Protein AF-A0A699J2F4-F1 (afdb_monomer_lite)

pLDDT: mean 74.73, std 22.78, range [35.69, 98.62]

Foldseek 3Di:
DDDDDDDDDDDDDDDDDDDDDDDDDDDDDDDDDDDDDDDDDPDDPPDDPDDDDDDPDPPPDPDDDDDPVRVVVVVVVVVVVVVVVVVVVVVVVVVVVVVVVVVVVVVVVVVVVVVVVVVVVVVVVVVVD

Radius of gyration: 45.67 Å; chains: 1; bounding box: 65×71×123 Å

Organism: Tanacetum cinerariifolium (NCBI:txid118510)

Structure (mmCIF, N/CA/C/O backbone):
data_AF-A0A699J2F4-F1
#
_entry.id   AF-A0A699J2F4-F1
#
loop_
_atom_site.group_PDB
_atom_site.id
_atom_site.type_symbol
_atom_site.label_atom_id
_atom_site.label_alt_id
_atom_site.label_comp_id
_atom_site.label_asym_id
_atom_site.label_entity_id
_atom_site.label_seq_id
_atom_site.pdbx_PDB_ins_code
_atom_site.Cartn_x
_atom_site.Cartn_y
_atom_site.Cartn_z
_atom_site.occupancy
_atom_site.B_iso_or_equiv
_atom_site.auth_seq_id
_atom_site.auth_comp_id
_atom_site.auth_asym_id
_atom_site.auth_atom_id
_atom_site.pdbx_PDB_model_num
ATOM 1 N N . ILE A 1 1 ? -4.070 -63.937 -5.827 1.00 36.34 1 ILE A N 1
ATOM 2 C CA . ILE A 1 1 ? -4.697 -65.282 -5.896 1.00 36.34 1 ILE A CA 1
ATOM 3 C C . ILE A 1 1 ? -5.615 -65.373 -4.678 1.00 36.34 1 ILE A C 1
ATOM 5 O O . ILE A 1 1 ? -5.077 -65.229 -3.596 1.00 36.34 1 ILE A O 1
ATOM 9 N N . ALA A 1 2 ? -6.942 -65.490 -4.697 1.00 35.69 2 ALA A N 1
ATOM 10 C CA . ALA A 1 2 ? -8.013 -65.539 -5.699 1.00 35.69 2 ALA A CA 1
ATOM 11 C C . ALA A 1 2 ? -9.308 -65.123 -4.932 1.00 35.69 2 ALA A C 1
ATOM 13 O O . ALA A 1 2 ? -9.424 -65.442 -3.754 1.00 35.69 2 ALA A O 1
ATOM 14 N N . ALA A 1 3 ? -10.089 -64.150 -5.413 1.00 39.62 3 ALA A N 1
ATOM 15 C CA . ALA A 1 3 ? -11.360 -64.297 -6.145 1.00 39.62 3 ALA A CA 1
ATOM 16 C C . ALA A 1 3 ? -12.542 -64.885 -5.337 1.00 39.62 3 ALA A C 1
ATOM 18 O O . ALA A 1 3 ? -12.523 -66.065 -5.014 1.00 39.62 3 ALA A O 1
ATOM 19 N N . ALA A 1 4 ? -13.586 -64.072 -5.113 1.00 44.12 4 ALA A N 1
ATOM 20 C CA . ALA A 1 4 ? -15.003 -64.455 -5.238 1.00 44.12 4 ALA A CA 1
ATOM 21 C C . ALA A 1 4 ? -15.902 -63.218 -5.029 1.00 44.12 4 ALA A C 1
ATOM 23 O O . ALA A 1 4 ? -16.190 -62.816 -3.906 1.00 44.12 4 ALA A O 1
ATOM 24 N N . VAL A 1 5 ? -16.318 -62.604 -6.137 1.00 40.69 5 VAL A N 1
ATOM 25 C CA . VAL A 1 5 ? -17.492 -61.728 -6.210 1.00 40.69 5 VAL A CA 1
ATOM 26 C C . VAL A 1 5 ? -18.680 -62.642 -6.494 1.00 40.69 5 VAL A C 1
ATOM 28 O O . VAL A 1 5 ? -18.613 -63.445 -7.421 1.00 40.69 5 VAL A O 1
ATOM 31 N N . VAL A 1 6 ? -19.741 -62.529 -5.701 1.00 47.69 6 VAL A N 1
ATOM 32 C CA . VAL A 1 6 ? -21.053 -63.105 -6.008 1.00 47.69 6 VAL A CA 1
ATOM 33 C C . VAL A 1 6 ? -21.978 -61.938 -6.292 1.00 47.69 6 VAL A C 1
ATOM 35 O O . VAL A 1 6 ? -22.196 -61.119 -5.402 1.00 47.69 6 VAL A O 1
ATOM 38 N N . GLN A 1 7 ? -22.512 -61.874 -7.507 1.00 39.91 7 GLN A N 1
ATOM 39 C CA . GLN A 1 7 ? -23.862 -61.377 -7.744 1.00 39.91 7 GLN A CA 1
ATOM 40 C C . GLN A 1 7 ? -24.354 -61.841 -9.116 1.00 39.91 7 GLN A C 1
ATOM 42 O O . GLN A 1 7 ? -23.626 -61.776 -10.105 1.00 39.91 7 GLN A O 1
ATOM 47 N N . ASP A 1 8 ? -25.568 -62.381 -9.074 1.00 39.94 8 ASP A N 1
ATOM 48 C CA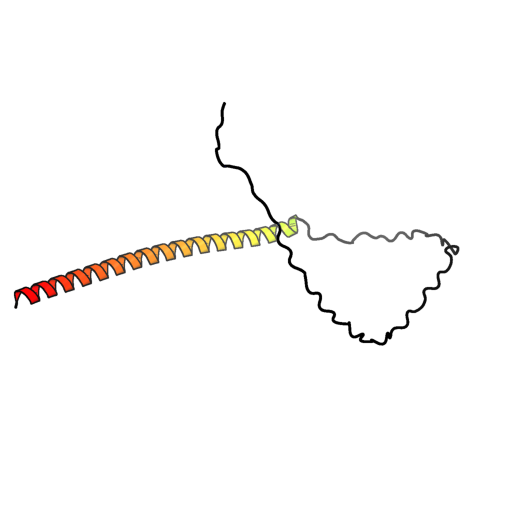 . ASP A 1 8 ? -26.237 -63.194 -10.077 1.00 39.94 8 ASP A CA 1
ATOM 49 C C . ASP A 1 8 ? -26.678 -62.449 -11.343 1.00 39.94 8 ASP A C 1
ATOM 51 O O . ASP A 1 8 ? -26.731 -61.222 -11.426 1.00 39.94 8 ASP A O 1
ATOM 55 N N . ASP A 1 9 ? -26.991 -63.294 -12.318 1.00 44.69 9 ASP A N 1
ATOM 56 C CA . ASP A 1 9 ? -27.261 -63.058 -13.724 1.00 44.69 9 ASP A CA 1
ATOM 57 C C . ASP A 1 9 ? -28.627 -62.403 -14.045 1.00 44.69 9 ASP A C 1
ATOM 59 O O . ASP A 1 9 ? -29.536 -62.282 -13.225 1.00 44.69 9 ASP A O 1
ATOM 63 N N . VAL A 1 10 ? -28.723 -61.989 -15.306 1.00 40.34 10 VAL A N 1
ATOM 64 C CA . VAL A 1 10 ? -29.674 -61.089 -15.981 1.00 40.34 10 VAL A CA 1
ATOM 65 C C . VAL A 1 10 ? -31.086 -61.661 -16.213 1.00 40.34 10 VAL A C 1
ATOM 67 O O . VAL A 1 10 ? -31.240 -62.833 -16.546 1.00 40.34 10 VAL A O 1
ATOM 70 N N . GLN A 1 11 ? -32.114 -60.791 -16.267 1.00 35.75 11 GLN A N 1
ATOM 71 C CA . GLN A 1 11 ? -33.241 -61.000 -17.195 1.00 35.75 11 GLN A CA 1
ATOM 72 C C . GLN A 1 11 ? -33.762 -59.687 -17.821 1.00 35.75 11 GLN A C 1
ATOM 74 O O . GLN A 1 11 ? -33.978 -58.687 -17.142 1.00 35.75 11 GLN A O 1
ATOM 79 N N . ALA A 1 12 ? -33.906 -59.700 -19.152 1.00 41.28 12 ALA A N 1
ATOM 80 C CA . ALA A 1 12 ? -34.036 -58.551 -20.055 1.00 41.28 12 ALA A CA 1
ATOM 81 C C . ALA A 1 12 ? -35.477 -58.261 -20.532 1.00 41.28 12 ALA A C 1
ATOM 83 O O . ALA A 1 12 ? -36.270 -59.191 -20.644 1.00 41.28 12 ALA A O 1
ATOM 84 N N . ALA A 1 13 ? -35.759 -57.011 -20.943 1.00 43.47 13 ALA A N 1
ATOM 85 C CA . ALA A 1 13 ? -36.632 -56.661 -22.086 1.00 43.47 13 ALA A CA 1
ATOM 86 C C . ALA A 1 13 ? -36.520 -55.154 -22.470 1.00 43.47 13 ALA A C 1
ATOM 88 O O . ALA A 1 13 ? -36.267 -54.332 -21.589 1.00 43.47 13 ALA A O 1
ATOM 89 N N . PRO A 1 14 ? -36.692 -54.771 -23.759 1.00 49.09 14 PRO A N 1
ATOM 90 C CA . PRO A 1 14 ? -36.324 -53.451 -24.293 1.00 49.09 14 PRO A CA 1
ATOM 91 C C . PRO A 1 14 ? -37.455 -52.402 -24.283 1.00 49.09 14 PRO A C 1
ATOM 93 O O . PRO A 1 14 ? -38.633 -52.723 -24.438 1.00 49.09 14 PRO A O 1
ATOM 96 N N . VAL A 1 15 ? -37.067 -51.126 -24.176 1.00 35.91 15 VAL A N 1
ATOM 97 C CA . VAL A 1 15 ? -37.935 -49.937 -24.250 1.00 35.91 15 VAL A CA 1
ATOM 98 C C . VAL A 1 15 ? -37.839 -49.269 -25.629 1.00 35.91 15 VAL A C 1
ATOM 100 O O . VAL A 1 15 ? -36.746 -48.957 -26.093 1.00 35.91 15 VAL A O 1
ATOM 103 N N . ASN A 1 16 ? -38.983 -49.009 -26.269 1.00 51.97 16 ASN A N 1
ATOM 104 C CA . ASN A 1 16 ? -39.080 -48.252 -27.521 1.00 51.97 16 ASN A CA 1
ATOM 105 C C . ASN A 1 16 ? -39.802 -46.922 -27.262 1.00 51.97 16 ASN A C 1
ATOM 107 O O . ASN A 1 16 ? -40.933 -46.931 -26.780 1.00 51.97 16 ASN A O 1
ATOM 111 N N . ALA A 1 17 ? -39.197 -45.792 -27.636 1.00 36.31 17 ALA A N 1
ATOM 112 C CA . ALA A 1 17 ? -39.874 -44.495 -27.678 1.00 36.31 17 ALA A CA 1
ATOM 113 C C . ALA A 1 17 ? -39.513 -43.751 -28.973 1.00 36.31 17 ALA A C 1
ATOM 115 O O . ALA A 1 17 ? -38.353 -43.439 -29.237 1.00 36.31 17 ALA A O 1
ATOM 116 N N . ALA A 1 18 ? -40.539 -43.521 -29.791 1.00 40.09 18 ALA A N 1
ATOM 117 C CA . ALA A 1 18 ? -40.490 -42.860 -31.086 1.00 40.09 18 ALA A CA 1
ATOM 118 C C . ALA A 1 18 ? -40.273 -41.342 -30.944 1.00 40.09 18 ALA A C 1
ATOM 120 O O . ALA A 1 18 ? -40.935 -40.684 -30.142 1.00 40.09 18 ALA A O 1
ATOM 121 N N . ALA A 1 19 ? -39.373 -40.783 -31.755 1.00 47.31 19 ALA A N 1
ATOM 122 C CA . ALA A 1 19 ? -39.129 -39.347 -31.838 1.00 47.31 19 ALA A CA 1
ATOM 123 C C . ALA A 1 19 ? -40.097 -38.684 -32.836 1.00 47.31 19 ALA A C 1
ATOM 125 O O . ALA A 1 19 ? -40.171 -39.069 -34.003 1.00 47.31 19 ALA A O 1
ATOM 126 N N . VAL A 1 20 ? -40.831 -37.676 -32.361 1.00 40.56 20 VAL A N 1
ATOM 127 C CA . VAL A 1 20 ? -41.732 -36.817 -33.144 1.00 40.56 20 VAL A CA 1
ATOM 128 C C . VAL A 1 20 ? -40.910 -35.743 -33.863 1.00 40.56 20 VAL A C 1
ATOM 130 O O . VAL A 1 20 ? -40.182 -34.985 -33.228 1.00 40.56 20 VAL A O 1
ATOM 133 N N . VAL A 1 21 ? -41.041 -35.668 -35.190 1.00 45.62 21 VAL A N 1
ATOM 134 C CA . VAL A 1 21 ? -40.397 -34.664 -36.051 1.00 45.62 21 VAL A CA 1
ATOM 135 C C . VAL A 1 21 ? -41.425 -33.590 -36.408 1.00 45.62 21 VAL A C 1
ATOM 137 O O . VAL A 1 21 ? -42.421 -33.883 -37.067 1.00 45.62 21 VAL A O 1
ATOM 140 N N . THR A 1 22 ? -41.195 -32.341 -36.003 1.00 39.12 22 THR A N 1
ATOM 141 C CA . THR A 1 22 ? -42.006 -31.196 -36.438 1.00 39.12 22 THR A CA 1
ATOM 142 C C . THR A 1 22 ? -41.380 -30.550 -37.674 1.00 39.12 22 THR A C 1
ATOM 144 O O . THR A 1 22 ? -40.256 -30.056 -37.664 1.00 39.12 22 THR A O 1
ATOM 147 N N . THR A 1 23 ? -42.129 -30.593 -38.775 1.00 41.91 23 THR A N 1
ATOM 148 C CA . THR A 1 23 ? -41.836 -29.913 -40.041 1.00 41.91 23 THR A CA 1
ATOM 149 C C . THR A 1 23 ? -42.154 -28.427 -39.903 1.00 41.91 23 THR A C 1
ATOM 151 O O . THR A 1 23 ? -43.292 -28.062 -39.613 1.00 41.91 23 THR A O 1
ATOM 154 N N . THR A 1 24 ? -41.173 -27.561 -40.152 1.00 42.19 24 THR A N 1
ATOM 155 C CA . THR A 1 24 ? -41.392 -26.122 -40.343 1.00 42.19 24 THR A CA 1
ATOM 156 C C . THR A 1 24 ? -40.593 -25.652 -41.561 1.00 42.19 24 THR A C 1
ATOM 158 O O . THR A 1 24 ? -39.370 -25.754 -41.625 1.00 42.19 24 THR A O 1
ATOM 161 N N . ALA A 1 25 ? -41.316 -25.223 -42.598 1.00 61.59 25 ALA A N 1
ATOM 162 C CA . ALA A 1 25 ? -40.764 -24.848 -43.897 1.00 61.59 25 ALA A CA 1
ATOM 163 C C . ALA A 1 25 ? -40.026 -23.490 -43.843 1.00 61.59 25 ALA A C 1
ATOM 165 O O . ALA A 1 25 ? -40.503 -22.569 -43.178 1.00 61.59 25 ALA A O 1
ATOM 166 N N . PRO A 1 26 ? -38.900 -23.311 -44.562 1.00 57.88 26 PRO A N 1
ATOM 167 C CA . PRO A 1 26 ? -38.151 -22.057 -44.533 1.00 57.88 26 PRO A CA 1
ATOM 168 C C . PRO A 1 26 ? -38.745 -20.993 -45.474 1.00 57.88 26 PRO A C 1
ATOM 170 O O . PRO A 1 26 ? -38.909 -21.213 -46.676 1.00 57.88 26 PRO A O 1
ATOM 173 N N . VAL A 1 27 ? -39.006 -19.802 -44.928 1.00 51.41 27 VAL A N 1
ATOM 174 C CA . VAL A 1 27 ? -39.383 -18.585 -45.668 1.00 51.41 27 VAL A CA 1
ATOM 175 C C . VAL A 1 27 ? -38.146 -18.024 -46.385 1.00 51.41 27 VAL A C 1
ATOM 177 O O . VAL A 1 27 ? -37.149 -17.696 -45.745 1.00 51.41 27 VAL A O 1
ATOM 180 N N . LYS A 1 28 ? -38.186 -17.907 -47.720 1.00 57.38 28 LYS A N 1
ATOM 181 C CA . LYS A 1 28 ? -37.085 -17.346 -48.527 1.00 57.38 28 LYS A CA 1
ATOM 182 C C . LYS A 1 28 ? -37.236 -15.827 -48.653 1.00 57.38 28 LYS A C 1
ATOM 184 O O . LYS A 1 28 ? -38.129 -15.355 -49.349 1.00 57.38 28 LYS A O 1
ATOM 189 N N . VAL A 1 29 ? -36.341 -15.068 -48.026 1.00 56.53 29 VAL A N 1
ATOM 190 C CA . VAL A 1 29 ? -36.216 -13.614 -48.221 1.00 56.53 29 VAL A CA 1
ATOM 191 C C . VAL A 1 29 ? -35.259 -13.358 -49.390 1.00 56.53 29 VAL A C 1
ATOM 193 O O . VAL A 1 29 ? -34.083 -13.711 -49.320 1.00 56.53 29 VAL A O 1
ATOM 196 N N . ALA A 1 30 ? -35.756 -12.775 -50.484 1.00 56.53 30 ALA A N 1
ATOM 197 C CA . ALA A 1 30 ? -34.952 -12.415 -51.651 1.00 56.53 30 ALA A CA 1
ATOM 198 C C . ALA A 1 30 ? -34.316 -11.028 -51.458 1.00 56.53 30 ALA A C 1
ATOM 200 O O . ALA A 1 30 ? -35.019 -10.024 -51.374 1.00 56.53 30 ALA A O 1
ATOM 201 N N . VAL A 1 31 ? -32.984 -10.970 -51.408 1.00 54.69 31 VAL A N 1
ATOM 202 C CA . VAL A 1 31 ? -32.214 -9.717 -51.369 1.00 54.69 31 VAL A CA 1
ATOM 203 C C . VAL A 1 31 ? -31.731 -9.401 -52.792 1.00 54.69 31 VAL A C 1
ATOM 205 O O . VAL A 1 31 ? -31.069 -10.253 -53.391 1.00 54.69 31 VAL A O 1
ATOM 208 N N . PRO A 1 32 ? -32.021 -8.222 -53.372 1.00 50.62 32 PRO A N 1
ATOM 209 C CA . PRO A 1 32 ? -31.510 -7.877 -54.694 1.00 50.62 32 PRO A CA 1
ATOM 210 C C . PRO A 1 32 ? -29.994 -7.641 -54.633 1.00 50.62 32 PRO A C 1
ATOM 212 O O . PRO A 1 32 ? -29.507 -6.797 -53.880 1.00 50.62 32 PRO A O 1
ATOM 215 N N . TYR A 1 33 ? -29.226 -8.387 -55.432 1.00 53.25 33 TYR A N 1
ATOM 216 C CA . TYR A 1 33 ? -27.789 -8.158 -55.576 1.00 53.25 33 TYR A CA 1
ATOM 217 C C . TYR A 1 33 ? -27.564 -6.858 -56.365 1.00 53.25 33 TYR A C 1
ATOM 219 O O . TYR A 1 33 ? -28.030 -6.706 -57.492 1.00 53.25 33 TYR A O 1
ATOM 227 N N . THR A 1 34 ? -26.817 -5.911 -55.806 1.00 61.97 34 THR A N 1
ATOM 228 C CA . THR A 1 34 ? -26.373 -4.730 -56.555 1.00 61.97 34 THR A CA 1
ATOM 229 C C . THR A 1 34 ? -24.889 -4.494 -56.325 1.00 61.97 34 THR A C 1
ATOM 231 O O . THR A 1 34 ? -24.496 -3.698 -55.474 1.00 61.97 34 THR A O 1
ATOM 234 N N . ARG A 1 35 ? -24.031 -5.159 -57.109 1.00 59.44 35 ARG A N 1
ATOM 235 C CA . ARG A 1 35 ? -22.704 -4.606 -57.427 1.00 59.44 35 ARG A CA 1
ATOM 236 C C . ARG A 1 35 ? -22.084 -5.280 -58.643 1.00 59.44 35 ARG A C 1
ATOM 238 O O . ARG A 1 35 ? -21.687 -6.441 -58.606 1.00 59.44 35 ARG A O 1
ATOM 245 N N . ARG A 1 36 ? -21.994 -4.510 -59.725 1.00 64.50 36 ARG A N 1
ATOM 246 C CA . ARG A 1 36 ? -21.330 -4.861 -60.983 1.00 64.50 36 ARG A CA 1
ATOM 247 C C . ARG A 1 36 ? -19.860 -5.186 -60.710 1.00 64.50 36 ARG A C 1
ATOM 249 O O . ARG A 1 36 ? -19.081 -4.287 -60.396 1.00 64.50 36 ARG A O 1
ATOM 256 N N . ARG A 1 37 ? -19.474 -6.458 -60.810 1.00 62.00 37 ARG A N 1
ATOM 257 C CA . ARG A 1 37 ? -18.058 -6.833 -60.832 1.00 62.00 37 ARG A CA 1
ATOM 258 C C . ARG A 1 37 ? -17.515 -6.483 -62.215 1.00 62.00 37 ARG A C 1
ATOM 260 O O . ARG A 1 37 ? -18.010 -6.992 -63.215 1.00 62.00 37 ARG A O 1
ATOM 267 N N . ARG A 1 38 ? -16.539 -5.573 -62.265 1.00 62.44 38 ARG A N 1
ATOM 268 C CA . ARG A 1 38 ? -15.731 -5.343 -63.468 1.00 62.44 38 ARG A CA 1
ATOM 269 C C . ARG A 1 38 ? -15.037 -6.665 -63.797 1.00 62.44 38 ARG A C 1
ATOM 271 O O . ARG A 1 38 ? -14.362 -7.211 -62.927 1.00 62.44 38 ARG A O 1
ATOM 278 N N . GLY A 1 39 ? -15.282 -7.207 -64.988 1.00 58.97 39 GLY A N 1
ATOM 279 C CA . GLY A 1 39 ? -14.650 -8.444 -65.439 1.00 58.97 39 GLY A CA 1
ATOM 280 C C . GLY A 1 39 ? -13.130 -8.296 -65.456 1.00 58.97 39 GLY A C 1
ATOM 281 O O . GLY A 1 39 ? -12.613 -7.251 -65.848 1.00 58.97 39 GLY A O 1
ATOM 282 N N . VAL A 1 40 ? -12.423 -9.330 -65.008 1.00 67.00 40 VAL A N 1
ATOM 283 C CA . VAL A 1 40 ? -10.984 -9.474 -65.241 1.00 67.00 40 VAL A CA 1
ATOM 284 C C . VAL A 1 40 ? -10.840 -10.105 -66.620 1.00 67.00 40 VAL A C 1
ATOM 286 O O . VAL A 1 40 ? -11.254 -11.243 -66.821 1.00 67.00 40 VAL A O 1
ATOM 289 N N . VAL A 1 41 ? -10.311 -9.348 -67.580 1.00 65.81 41 VAL A N 1
ATOM 290 C CA . VAL A 1 41 ? -9.863 -9.896 -68.864 1.00 65.81 41 VAL A CA 1
ATOM 291 C C . VAL A 1 41 ? -8.546 -10.608 -68.577 1.00 65.81 41 VAL A C 1
ATOM 293 O O . VAL A 1 41 ? -7.548 -9.951 -68.287 1.00 65.81 41 VAL A O 1
ATOM 296 N N . ILE A 1 42 ? -8.560 -11.940 -68.584 1.00 64.38 42 ILE A N 1
ATOM 297 C CA . ILE A 1 42 ? -7.339 -12.745 -68.526 1.00 64.38 42 ILE A CA 1
ATOM 298 C C . ILE A 1 42 ? -6.664 -12.558 -69.885 1.00 64.38 42 ILE A C 1
ATOM 300 O O . ILE A 1 42 ? -7.126 -13.095 -70.886 1.00 64.38 42 ILE A O 1
ATOM 304 N N . ARG A 1 43 ? -5.652 -11.689 -69.932 1.00 67.62 43 ARG A N 1
ATOM 305 C CA . ARG A 1 43 ? -4.709 -11.626 -71.049 1.00 67.62 43 ARG A CA 1
ATOM 306 C C . ARG A 1 43 ? -3.704 -12.755 -70.855 1.00 67.62 43 ARG A C 1
ATOM 308 O O . ARG A 1 43 ? -3.218 -12.933 -69.736 1.00 67.62 43 ARG A O 1
ATOM 315 N N . ASP A 1 44 ? -3.427 -13.496 -71.917 1.00 58.50 44 ASP A N 1
ATOM 316 C CA . ASP A 1 44 ? -2.436 -14.567 -71.907 1.00 58.50 44 ASP A CA 1
ATOM 317 C C . ASP A 1 44 ? -1.039 -14.006 -71.559 1.00 58.50 44 ASP A C 1
ATOM 319 O O . ASP A 1 44 ? -0.709 -12.884 -71.960 1.00 58.50 44 ASP A O 1
ATOM 323 N N . PRO A 1 45 ? -0.224 -14.725 -70.766 1.00 61.28 45 PRO A N 1
ATOM 324 C CA . PRO A 1 45 ? 1.057 -14.237 -70.267 1.00 61.28 45 PRO A CA 1
ATOM 325 C C . PRO A 1 45 ? 2.168 -14.434 -71.308 1.00 61.28 45 PRO A C 1
ATOM 327 O O . PRO A 1 45 ? 3.123 -15.163 -71.070 1.00 61.28 45 PRO A O 1
ATOM 330 N N . GLU A 1 46 ? 2.052 -13.779 -72.458 1.00 58.53 46 GLU A N 1
ATOM 331 C CA . GLU A 1 46 ? 3.111 -13.730 -73.473 1.00 58.53 46 GLU A CA 1
ATOM 332 C C . GLU A 1 46 ? 3.277 -12.305 -74.012 1.00 58.53 46 GLU A C 1
ATOM 334 O O . GLU A 1 46 ? 3.236 -12.086 -75.209 1.00 58.53 46 GLU A O 1
ATOM 339 N N . GLU A 1 47 ? 3.454 -11.309 -73.140 1.00 56.47 47 GLU A N 1
ATOM 340 C CA . GLU A 1 47 ? 3.986 -10.009 -73.570 1.00 56.47 47 GLU A CA 1
ATOM 341 C C . GLU A 1 47 ? 4.974 -9.454 -72.526 1.00 56.47 47 GLU A C 1
ATOM 343 O O . GLU A 1 47 ? 4.619 -9.073 -71.408 1.00 56.47 47 GLU A O 1
ATOM 348 N N . GLU A 1 48 ? 6.235 -9.434 -72.963 1.00 52.22 48 GLU A N 1
ATOM 349 C CA . GLU A 1 48 ? 7.271 -8.439 -72.666 1.00 52.22 48 GLU A CA 1
ATOM 350 C C . GLU A 1 48 ? 7.972 -8.476 -71.294 1.00 52.22 48 GLU A C 1
ATOM 352 O O . GLU A 1 48 ? 7.739 -7.692 -70.371 1.00 52.22 48 GLU A O 1
ATOM 357 N N . SER A 1 49 ? 9.002 -9.326 -71.218 1.00 58.19 49 SER A N 1
ATOM 358 C CA . SER A 1 49 ? 10.103 -9.201 -70.260 1.00 58.19 49 SER A CA 1
ATOM 359 C C . SER A 1 49 ? 10.964 -7.965 -70.570 1.00 58.19 49 SER A C 1
ATOM 361 O O . SER A 1 49 ? 12.018 -8.067 -71.202 1.00 58.19 49 SER A O 1
ATOM 363 N N . SER A 1 50 ? 10.542 -6.781 -70.122 1.00 55.12 50 SER A N 1
ATOM 364 C CA . SER A 1 50 ? 11.394 -5.588 -70.188 1.00 55.12 50 SER A CA 1
ATOM 365 C C . SER A 1 50 ? 12.542 -5.696 -69.178 1.00 55.12 50 SER A C 1
ATOM 367 O O . SER A 1 50 ? 12.339 -5.791 -67.964 1.00 55.12 50 SER A O 1
ATOM 369 N N . ALA A 1 51 ? 13.763 -5.677 -6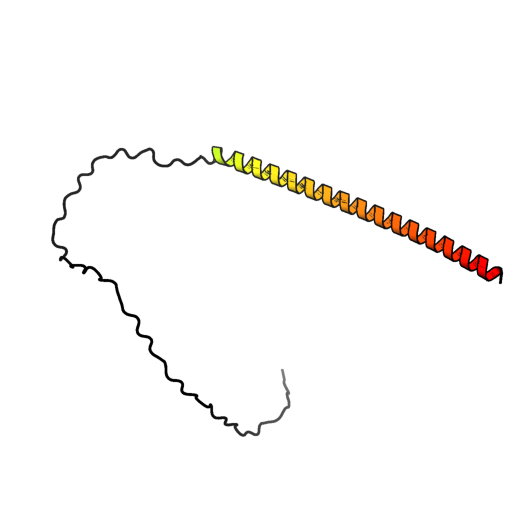9.710 1.00 57.19 51 ALA A N 1
ATOM 370 C CA . ALA A 1 51 ? 15.026 -5.751 -68.995 1.00 57.19 51 ALA A CA 1
ATOM 371 C C . ALA A 1 51 ? 15.139 -4.698 -67.875 1.00 57.19 51 ALA A C 1
ATOM 373 O O . ALA A 1 51 ? 14.928 -3.504 -68.084 1.00 57.19 51 ALA A O 1
ATOM 374 N N . LYS A 1 52 ? 15.517 -5.152 -66.674 1.00 60.03 52 LYS A N 1
ATOM 375 C CA . LYS A 1 52 ? 15.857 -4.301 -65.528 1.00 60.03 52 LYS A CA 1
ATOM 376 C C . LYS A 1 52 ? 17.331 -3.915 -65.619 1.00 60.03 52 LYS A C 1
ATOM 378 O O . LYS A 1 52 ? 18.196 -4.748 -65.362 1.00 60.03 52 LYS A O 1
ATOM 383 N N . THR A 1 53 ? 17.628 -2.658 -65.923 1.00 61.81 53 THR A N 1
ATOM 384 C CA . THR A 1 53 ? 18.921 -2.068 -65.563 1.00 61.81 53 THR A CA 1
ATOM 385 C C . THR A 1 53 ? 18.892 -1.736 -64.064 1.00 61.81 53 THR A C 1
ATOM 387 O O . THR A 1 53 ? 17.966 -1.061 -63.607 1.00 61.81 53 THR A O 1
ATOM 390 N N . PRO A 1 54 ? 19.847 -2.209 -63.243 1.00 54.19 54 PRO A N 1
ATOM 391 C CA . PRO A 1 54 ? 19.924 -1.772 -61.859 1.00 54.19 54 PRO A CA 1
ATOM 392 C C . PRO A 1 54 ? 20.596 -0.397 -61.831 1.00 54.19 54 PRO A C 1
ATOM 394 O O . PRO A 1 54 ? 21.816 -0.277 -61.902 1.00 54.19 54 PRO A O 1
ATOM 397 N N . ILE A 1 55 ? 19.791 0.660 -61.735 1.00 62.44 55 ILE A N 1
ATOM 398 C CA . ILE A 1 55 ? 20.272 1.969 -61.289 1.00 62.44 55 ILE A CA 1
ATOM 399 C C . ILE A 1 55 ? 20.702 1.785 -59.830 1.00 62.44 55 ILE A C 1
ATOM 401 O O . ILE A 1 55 ? 19.874 1.432 -58.989 1.00 62.44 55 ILE A O 1
ATOM 405 N N . GLU A 1 56 ? 21.989 1.984 -59.527 1.00 58.84 56 GLU A N 1
ATOM 406 C CA . GLU A 1 56 ? 22.505 2.012 -58.155 1.00 58.84 56 GLU A CA 1
ATOM 407 C C . GLU A 1 56 ? 21.830 3.142 -57.363 1.00 58.84 56 GLU A C 1
ATOM 409 O O . GLU A 1 56 ? 22.337 4.256 -57.235 1.00 58.84 56 GLU A O 1
ATOM 414 N N . THR A 1 57 ? 20.674 2.859 -56.773 1.00 58.81 57 THR A N 1
ATOM 415 C CA . THR A 1 57 ? 20.142 3.684 -55.697 1.00 58.81 57 THR A CA 1
ATOM 416 C C . THR A 1 57 ? 21.037 3.467 -54.482 1.00 58.81 57 THR A C 1
ATOM 418 O O . THR A 1 57 ? 21.030 2.383 -53.893 1.00 58.81 57 THR A O 1
ATOM 421 N N . LYS A 1 58 ? 21.816 4.485 -54.099 1.00 65.44 58 LYS A N 1
ATOM 422 C CA . LYS A 1 58 ? 22.520 4.553 -52.810 1.00 65.44 58 LYS A CA 1
ATOM 423 C C . LYS A 1 58 ? 21.478 4.547 -51.682 1.00 65.44 58 LYS A C 1
ATOM 425 O O . LYS A 1 58 ? 21.068 5.579 -51.168 1.00 65.44 58 LYS A O 1
ATOM 430 N N . LEU A 1 59 ? 20.999 3.362 -51.325 1.00 65.31 59 LEU A N 1
ATOM 431 C CA . LEU A 1 59 ? 20.134 3.123 -50.182 1.00 65.31 59 LEU A CA 1
ATOM 432 C C . LEU A 1 59 ? 21.035 2.803 -48.994 1.00 65.31 59 LEU A C 1
ATOM 434 O O . LEU A 1 59 ? 21.404 1.645 -48.825 1.00 65.31 59 LEU A O 1
ATOM 438 N N . LYS A 1 60 ? 21.435 3.795 -48.196 1.00 63.38 60 LYS A N 1
ATOM 439 C CA . LYS A 1 60 ? 22.134 3.513 -46.931 1.00 63.38 60 LYS A CA 1
ATOM 440 C C . LYS A 1 60 ? 22.086 4.685 -45.956 1.00 63.38 60 LYS A C 1
ATOM 442 O O . LYS A 1 60 ? 23.113 5.201 -45.555 1.00 63.38 60 LYS A O 1
ATOM 447 N N . ASP A 1 61 ? 20.874 5.050 -45.552 1.00 60.81 61 ASP A N 1
ATOM 448 C CA . ASP A 1 61 ? 20.628 5.291 -44.127 1.00 60.81 61 ASP A CA 1
ATOM 449 C C . ASP A 1 61 ? 19.139 5.111 -43.814 1.00 60.81 61 ASP A C 1
ATOM 451 O O . ASP A 1 61 ? 18.372 6.051 -43.628 1.00 60.81 61 ASP A O 1
ATOM 455 N N . LYS A 1 62 ? 18.672 3.864 -43.896 1.00 63.44 62 LYS A N 1
ATOM 456 C CA . LYS A 1 62 ? 17.321 3.504 -43.465 1.00 63.44 62 LYS A CA 1
ATOM 457 C C . LYS A 1 62 ? 17.446 2.557 -42.287 1.00 63.44 62 LYS A C 1
ATOM 459 O O . LYS A 1 62 ? 17.719 1.376 -42.473 1.00 63.44 62 LYS A O 1
ATOM 464 N N . GLY A 1 63 ? 17.207 3.096 -41.096 1.00 58.22 63 GLY A N 1
ATOM 465 C CA . GLY A 1 63 ? 16.774 2.310 -39.948 1.00 58.22 63 GLY A CA 1
ATOM 466 C C . GLY A 1 63 ? 17.877 1.872 -38.997 1.00 58.22 63 GLY A C 1
ATOM 467 O O . GLY A 1 63 ? 18.033 0.678 -38.758 1.00 58.22 63 GLY A O 1
ATOM 468 N N . LYS A 1 64 ? 18.579 2.816 -38.367 1.00 70.69 64 LYS A N 1
ATOM 469 C CA . LYS A 1 64 ? 19.087 2.552 -37.018 1.00 70.69 64 LYS A CA 1
ATOM 470 C C . LYS A 1 64 ? 18.045 3.049 -36.018 1.00 70.69 64 LYS A C 1
ATOM 472 O O . LYS A 1 64 ? 17.806 4.246 -35.916 1.00 70.69 64 LYS A O 1
ATOM 477 N N . GLY A 1 65 ? 17.373 2.117 -35.341 1.00 79.19 65 GLY A N 1
ATOM 478 C CA . GLY A 1 65 ? 16.648 2.438 -34.109 1.00 79.19 65 GLY A CA 1
ATOM 479 C C . GLY A 1 65 ? 17.620 2.898 -33.017 1.00 79.19 65 GLY A C 1
ATOM 480 O O . GLY A 1 65 ? 18.835 2.862 -33.224 1.00 79.19 65 GLY A O 1
ATOM 481 N N . MET A 1 66 ? 17.097 3.312 -31.857 1.00 88.38 66 MET A N 1
ATOM 482 C CA . MET A 1 66 ? 17.956 3.605 -30.702 1.00 88.38 66 MET A CA 1
ATOM 483 C C . MET A 1 66 ? 18.808 2.376 -30.366 1.00 88.38 66 MET A C 1
ATOM 485 O O . MET A 1 66 ? 18.322 1.242 -30.445 1.00 88.38 66 MET A O 1
ATOM 489 N N . SER A 1 67 ? 20.083 2.594 -30.042 1.00 91.94 67 SER A N 1
ATOM 490 C CA . SER A 1 67 ? 20.963 1.496 -29.659 1.00 91.94 67 SER A CA 1
ATOM 491 C C . SER A 1 67 ? 20.546 0.938 -28.295 1.00 91.94 67 SER A C 1
ATOM 493 O O . SER A 1 67 ? 19.788 1.558 -27.546 1.00 91.94 67 SER A O 1
ATOM 495 N N . TYR A 1 68 ? 21.027 -0.257 -27.955 1.00 91.25 68 TYR A N 1
ATOM 496 C CA . TYR A 1 68 ? 20.765 -0.832 -26.636 1.00 91.25 68 TYR A CA 1
ATOM 497 C C . TYR A 1 68 ? 21.285 0.071 -25.508 1.00 91.25 68 TYR A C 1
ATOM 499 O O . TYR A 1 68 ? 20.601 0.233 -24.499 1.00 91.25 68 TYR A O 1
ATOM 507 N N . ASP A 1 69 ? 22.441 0.702 -25.714 1.00 94.56 69 ASP A N 1
ATOM 508 C CA . ASP A 1 69 ? 23.057 1.602 -24.739 1.00 94.56 69 ASP A CA 1
ATOM 509 C C . ASP A 1 69 ? 22.222 2.871 -2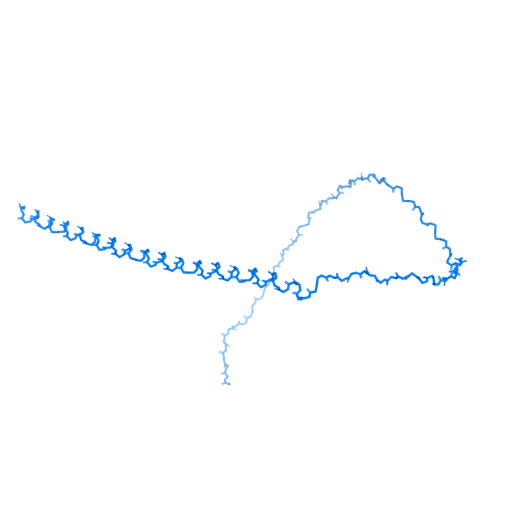4.517 1.00 94.56 69 ASP A C 1
ATOM 511 O O . ASP A 1 69 ? 22.189 3.393 -23.406 1.00 94.56 69 ASP A O 1
ATOM 515 N N . ASP A 1 70 ? 21.464 3.312 -25.527 1.00 92.38 70 ASP A N 1
ATOM 516 C CA . ASP A 1 70 ? 20.532 4.442 -25.404 1.00 92.38 70 ASP A CA 1
ATOM 517 C C . ASP A 1 70 ? 19.230 4.047 -24.682 1.00 92.38 70 ASP A C 1
ATOM 519 O O . ASP A 1 70 ? 18.631 4.842 -23.956 1.00 92.38 70 ASP A O 1
ATOM 523 N N . ILE A 1 71 ? 18.761 2.810 -24.880 1.00 94.31 71 ILE A N 1
ATOM 524 C CA . ILE A 1 71 ? 17.481 2.322 -24.341 1.00 94.31 71 ILE A CA 1
ATOM 525 C C . ILE A 1 71 ? 17.623 1.829 -22.892 1.00 94.31 71 ILE A C 1
ATOM 527 O O . ILE A 1 71 ? 16.721 2.028 -22.073 1.00 94.31 71 ILE A O 1
ATOM 531 N N . ARG A 1 72 ? 18.741 1.179 -22.556 1.00 95.56 72 ARG A N 1
ATOM 532 C CA . ARG A 1 72 ? 18.979 0.547 -21.250 1.00 95.56 72 ARG A CA 1
ATOM 533 C C . ARG A 1 72 ? 18.785 1.504 -20.060 1.00 95.56 72 ARG A C 1
ATOM 535 O O . ARG A 1 72 ? 18.049 1.119 -19.148 1.00 95.56 72 ARG A O 1
ATOM 542 N N . PRO A 1 73 ? 19.324 2.740 -20.061 1.00 96.75 73 PRO A N 1
ATOM 543 C CA . PRO A 1 73 ? 19.162 3.664 -18.938 1.00 96.75 73 PRO A CA 1
ATOM 544 C C . PRO A 1 73 ? 17.699 4.043 -18.675 1.00 96.75 73 PRO A C 1
ATOM 546 O O . PRO A 1 73 ? 17.302 4.231 -17.527 1.00 96.75 73 PRO A O 1
ATOM 549 N N . ILE A 1 74 ? 16.869 4.117 -19.724 1.00 95.81 74 ILE A N 1
ATOM 550 C CA . ILE A 1 74 ? 15.443 4.455 -19.605 1.00 95.81 74 ILE A CA 1
ATOM 551 C C . ILE A 1 74 ? 14.706 3.360 -18.828 1.00 95.81 74 ILE A C 1
ATOM 553 O O . ILE A 1 74 ? 13.925 3.654 -17.922 1.00 95.81 74 ILE A O 1
ATOM 557 N N . PHE A 1 75 ? 14.964 2.094 -19.164 1.00 96.00 75 PHE A N 1
ATOM 558 C CA . PHE A 1 75 ? 14.364 0.960 -18.464 1.00 96.00 75 PHE A CA 1
ATOM 559 C C . PHE A 1 75 ? 14.860 0.847 -17.030 1.00 96.00 75 PHE A C 1
ATOM 561 O O . PHE A 1 75 ? 14.052 0.623 -16.134 1.00 96.00 75 PHE A O 1
ATOM 568 N N . GLU A 1 76 ? 16.157 1.035 -16.803 1.00 97.50 76 GLU A N 1
ATOM 569 C CA . GLU A 1 76 ? 16.754 0.968 -15.471 1.00 97.50 76 GLU A CA 1
ATOM 570 C C . GLU A 1 76 ? 16.169 2.037 -14.541 1.00 97.50 76 GLU A C 1
ATOM 572 O O . GLU A 1 76 ? 15.726 1.719 -13.440 1.00 97.50 76 GLU A O 1
ATOM 577 N N . ALA A 1 77 ? 16.023 3.276 -15.019 1.00 97.12 77 ALA A N 1
ATOM 578 C CA . ALA A 1 77 ? 15.382 4.344 -14.255 1.00 97.12 77 ALA A CA 1
ATOM 579 C C . ALA A 1 77 ? 13.920 4.017 -13.898 1.00 97.12 77 ALA A C 1
ATOM 581 O O . ALA A 1 77 ? 13.490 4.223 -12.762 1.00 97.12 77 ALA A O 1
ATOM 582 N N . LYS A 1 78 ? 13.144 3.478 -14.850 1.00 97.00 78 LYS A N 1
ATOM 583 C CA . LYS A 1 78 ? 11.747 3.075 -14.606 1.00 97.00 78 LYS A CA 1
ATOM 584 C C . LYS A 1 78 ? 11.651 1.892 -13.648 1.00 97.00 78 LYS A C 1
ATOM 586 O O . LYS A 1 78 ? 10.777 1.879 -12.786 1.00 97.00 78 LYS A O 1
ATOM 591 N N . PHE A 1 79 ? 12.537 0.913 -13.790 1.00 97.94 79 PHE A N 1
ATOM 592 C CA . PHE A 1 79 ? 12.588 -0.252 -12.922 1.00 97.94 79 PHE A CA 1
ATOM 593 C C . PHE A 1 79 ? 12.932 0.150 -11.488 1.00 97.94 79 PHE A C 1
ATOM 595 O O . PHE A 1 79 ? 12.195 -0.206 -10.574 1.00 97.94 79 PHE A O 1
ATOM 602 N N . ASN A 1 80 ? 13.971 0.962 -11.298 1.00 98.06 80 ASN A N 1
ATOM 603 C CA . ASN A 1 80 ? 14.387 1.433 -9.979 1.00 98.06 80 ASN A CA 1
ATOM 604 C C . ASN A 1 80 ? 13.274 2.234 -9.292 1.00 98.06 80 ASN A C 1
ATOM 606 O O . ASN A 1 80 ? 12.928 1.926 -8.155 1.00 98.06 80 ASN A O 1
ATOM 610 N N . ALA A 1 81 ? 12.625 3.161 -10.005 1.00 97.75 81 ALA A N 1
ATOM 611 C CA . ALA A 1 81 ? 11.481 3.902 -9.468 1.00 97.75 81 ALA A CA 1
ATOM 612 C C . ALA A 1 81 ? 10.323 2.976 -9.043 1.00 97.75 81 ALA A C 1
ATOM 614 O O . ALA A 1 81 ? 9.708 3.175 -7.994 1.00 97.75 81 ALA A O 1
ATOM 615 N N . ASN A 1 82 ? 10.037 1.931 -9.827 1.00 97.81 82 ASN A N 1
ATOM 616 C CA . ASN A 1 82 ? 9.019 0.942 -9.472 1.00 97.81 82 ASN A CA 1
ATOM 617 C C . ASN A 1 82 ? 9.420 0.126 -8.233 1.00 97.81 82 ASN A C 1
ATOM 619 O O . ASN A 1 82 ? 8.573 -0.145 -7.384 1.00 97.81 82 ASN A O 1
ATOM 623 N N . ILE A 1 83 ? 10.692 -0.260 -8.108 1.00 98.06 83 ILE A N 1
ATOM 624 C CA . ILE A 1 83 ? 11.204 -0.981 -6.936 1.00 98.06 83 ILE A CA 1
ATOM 625 C C . ILE A 1 83 ? 11.107 -0.114 -5.680 1.00 98.06 83 ILE A C 1
ATOM 627 O O . ILE A 1 83 ? 10.598 -0.584 -4.665 1.00 98.06 83 ILE A O 1
ATOM 631 N N . GLU A 1 84 ? 11.520 1.150 -5.749 1.00 98.19 84 GLU A N 1
ATOM 632 C CA . GLU A 1 84 ? 11.403 2.098 -4.636 1.00 98.19 84 GLU A CA 1
ATOM 633 C C . GLU A 1 84 ? 9.946 2.279 -4.196 1.00 98.19 84 GLU A C 1
ATOM 635 O O . GLU A 1 84 ? 9.642 2.209 -3.003 1.00 98.19 84 GLU A O 1
ATOM 640 N N . PHE A 1 85 ? 9.024 2.433 -5.151 1.00 98.12 85 PHE A N 1
ATOM 641 C CA . PHE A 1 85 ? 7.593 2.513 -4.861 1.00 98.12 85 PHE A CA 1
ATOM 642 C C . PHE A 1 85 ? 7.078 1.250 -4.158 1.00 98.12 85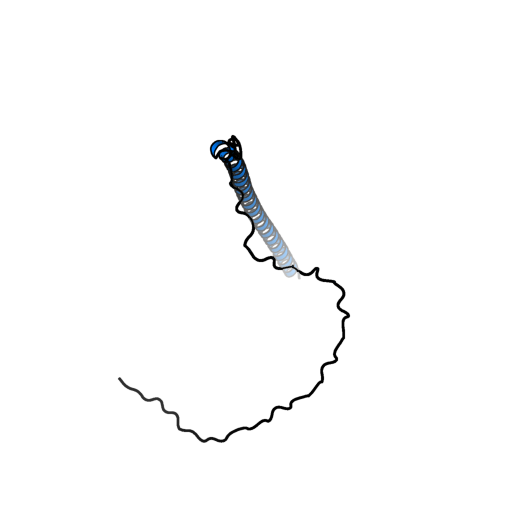 PHE A C 1
ATOM 644 O O . PHE A 1 85 ? 6.378 1.338 -3.146 1.00 98.12 85 PHE A O 1
ATOM 651 N N . LEU A 1 86 ? 7.455 0.066 -4.651 1.00 98.19 86 LEU A N 1
ATOM 652 C CA . LEU A 1 86 ? 7.061 -1.204 -4.046 1.00 98.19 86 LEU A CA 1
ATOM 653 C C . LEU A 1 86 ? 7.616 -1.352 -2.627 1.00 98.19 86 LEU A C 1
ATOM 655 O O . LEU A 1 86 ? 6.875 -1.757 -1.733 1.00 98.19 86 LEU A O 1
ATOM 659 N N . LEU A 1 87 ? 8.882 -1.007 -2.395 1.00 98.38 87 LEU A N 1
ATOM 660 C CA . LEU A 1 87 ?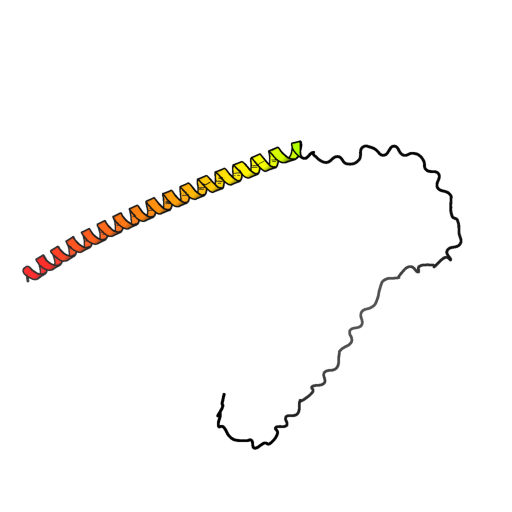 9.492 -1.069 -1.066 1.00 98.38 87 LEU A CA 1
ATOM 661 C C . LEU A 1 87 ? 8.785 -0.131 -0.085 1.00 98.38 87 LEU A C 1
ATOM 663 O O . LEU A 1 87 ? 8.365 -0.574 0.983 1.00 98.38 87 LEU A O 1
ATOM 667 N N . LYS A 1 88 ? 8.553 1.119 -0.492 1.00 98.19 88 LYS A N 1
ATOM 668 C CA . LYS A 1 88 ? 7.840 2.107 0.321 1.00 98.19 88 LYS A CA 1
ATOM 669 C C . LYS A 1 88 ? 6.417 1.661 0.653 1.00 98.19 88 LYS A C 1
ATOM 671 O O . LYS A 1 88 ? 5.988 1.780 1.795 1.00 98.19 88 LYS A O 1
ATOM 676 N N . SER A 1 89 ? 5.692 1.107 -0.321 1.00 98.00 89 SER A N 1
ATOM 677 C CA . SER A 1 89 ? 4.331 0.608 -0.085 1.00 98.00 89 SER A CA 1
ATOM 678 C C . SER A 1 89 ? 4.300 -0.555 0.913 1.00 98.00 89 SER A C 1
ATOM 680 O O . SER A 1 89 ? 3.417 -0.616 1.763 1.00 98.00 89 SER A O 1
ATOM 682 N N . LYS A 1 90 ? 5.286 -1.462 0.858 1.00 98.19 90 LYS A N 1
ATOM 683 C CA . LYS A 1 90 ? 5.400 -2.575 1.808 1.00 98.19 90 LYS A CA 1
ATOM 684 C C . LYS A 1 90 ? 5.658 -2.077 3.225 1.00 98.19 90 LYS A C 1
ATOM 686 O O . LYS A 1 90 ? 5.013 -2.563 4.147 1.00 98.19 90 LYS A O 1
ATOM 691 N N . GLU A 1 91 ? 6.564 -1.116 3.383 1.00 98.06 91 GLU A N 1
ATOM 692 C CA . GLU A 1 91 ? 6.874 -0.510 4.681 1.00 98.06 91 GLU A CA 1
ATOM 693 C C . GLU A 1 91 ? 5.649 0.192 5.281 1.00 98.06 91 GLU A C 1
ATOM 695 O O . GLU A 1 91 ? 5.290 -0.080 6.423 1.00 98.06 91 GLU A O 1
ATOM 700 N N . GLN A 1 92 ? 4.941 1.004 4.487 1.00 98.38 92 GLN A N 1
ATOM 701 C CA . GLN A 1 92 ? 3.712 1.678 4.921 1.00 98.38 92 GLN A CA 1
ATOM 702 C C . GLN A 1 92 ? 2.629 0.691 5.363 1.00 98.38 92 GLN A C 1
ATOM 704 O O . GLN A 1 92 ? 2.046 0.851 6.432 1.00 98.38 92 GLN A O 1
ATOM 709 N N . MET A 1 93 ? 2.390 -0.362 4.577 1.00 97.94 93 MET A N 1
ATOM 710 C CA . MET A 1 93 ? 1.413 -1.394 4.928 1.00 97.94 93 MET A CA 1
ATOM 711 C C . MET A 1 93 ? 1.782 -2.113 6.227 1.00 97.94 93 MET A C 1
ATOM 713 O O . MET A 1 93 ? 0.901 -2.476 7.002 1.00 97.94 93 MET A O 1
ATOM 717 N N . GLU A 1 94 ? 3.068 -2.360 6.467 1.00 98.12 94 GLU A N 1
ATOM 718 C CA . GLU A 1 94 ? 3.520 -3.003 7.698 1.00 98.12 94 GLU A CA 1
ATOM 719 C C . GLU A 1 94 ? 3.377 -2.077 8.910 1.00 98.12 94 GLU A C 1
ATOM 721 O O . GLU A 1 94 ? 2.901 -2.495 9.967 1.00 98.12 94 GLU A O 1
ATOM 726 N N . GLU A 1 95 ? 3.700 -0.795 8.748 1.00 98.19 95 GLU A N 1
ATOM 727 C CA . GLU A 1 95 ? 3.497 0.212 9.783 1.00 98.19 95 GLU A CA 1
ATOM 728 C C . GLU A 1 95 ? 2.009 0.370 10.139 1.00 98.19 95 GLU A C 1
ATOM 730 O O . GLU A 1 95 ? 1.644 0.365 11.317 1.00 98.19 95 GLU A O 1
ATOM 735 N N . GLU A 1 96 ? 1.127 0.445 9.141 1.00 98.19 96 GLU A N 1
ATOM 736 C CA . GLU A 1 96 ? -0.323 0.526 9.342 1.00 98.19 96 GLU A CA 1
ATOM 737 C C . GLU A 1 96 ? -0.887 -0.714 10.043 1.00 98.19 96 GLU A C 1
ATOM 739 O O . GLU A 1 96 ? -1.695 -0.576 10.965 1.00 98.19 96 GLU A O 1
ATOM 744 N N . LYS A 1 97 ? -0.431 -1.921 9.681 1.00 98.50 97 LYS A N 1
ATOM 745 C CA . LYS A 1 97 ? -0.806 -3.154 10.395 1.00 98.50 97 LYS A CA 1
ATOM 746 C C . LYS A 1 97 ? -0.394 -3.099 11.861 1.00 98.50 97 LYS A C 1
ATOM 748 O O . LYS A 1 97 ? -1.209 -3.401 12.730 1.00 98.50 97 LYS A O 1
ATOM 753 N N . ASN A 1 98 ? 0.841 -2.690 12.147 1.00 98.38 98 ASN A N 1
ATOM 754 C CA . ASN A 1 98 ? 1.343 -2.599 13.517 1.00 98.38 98 ASN A CA 1
ATOM 755 C C . ASN A 1 98 ? 0.555 -1.572 14.340 1.00 98.38 98 ASN A C 1
ATOM 757 O O . ASN A 1 98 ? 0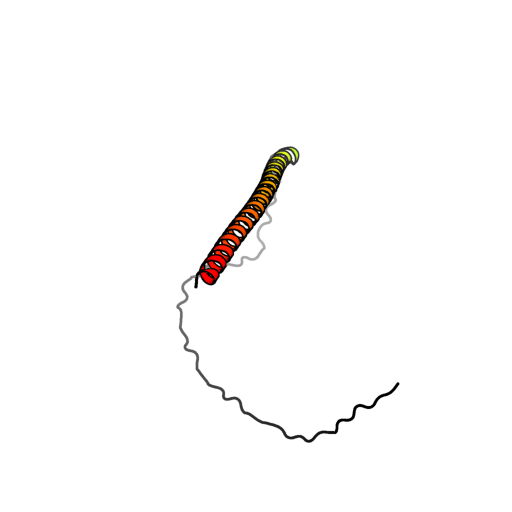.170 -1.854 15.478 1.00 98.38 98 ASN A O 1
ATOM 761 N N . ARG A 1 99 ? 0.229 -0.417 13.746 1.00 98.44 99 ARG A N 1
ATOM 762 C CA . ARG A 1 99 ? -0.654 0.587 14.359 1.00 98.44 99 ARG A CA 1
ATOM 763 C C . ARG A 1 99 ? -2.049 0.019 14.630 1.00 98.44 99 ARG A C 1
ATOM 765 O O . ARG A 1 99 ? -2.566 0.189 15.730 1.00 98.44 99 ARG A O 1
ATOM 772 N N . ALA A 1 100 ? -2.645 -0.693 13.673 1.00 98.38 100 ALA A N 1
ATOM 773 C CA . ALA A 1 100 ? -3.958 -1.312 13.847 1.00 98.38 100 ALA A CA 1
ATOM 774 C C . ALA A 1 100 ? -3.961 -2.354 14.979 1.00 98.38 100 ALA A C 1
ATOM 776 O O . ALA A 1 100 ? -4.870 -2.354 15.809 1.00 98.38 100 ALA A O 1
ATOM 777 N N . ILE A 1 101 ? -2.927 -3.196 15.066 1.00 98.56 101 ILE A N 1
ATOM 778 C CA . ILE A 1 101 ? -2.762 -4.169 16.157 1.00 98.56 101 ILE A CA 1
ATOM 779 C C . ILE A 1 101 ? -2.665 -3.453 17.511 1.00 98.56 101 ILE A C 1
ATOM 781 O O . ILE A 1 101 ? -3.349 -3.840 18.461 1.00 98.56 101 ILE A O 1
ATOM 785 N N . ALA A 1 102 ? -1.860 -2.390 17.602 1.00 98.50 102 ALA A N 1
ATOM 786 C CA . ALA A 1 102 ? -1.727 -1.603 18.826 1.00 98.50 102 ALA A CA 1
ATOM 787 C C . ALA A 1 102 ? -3.072 -0.996 19.269 1.00 98.50 102 ALA A C 1
ATOM 789 O O . ALA A 1 102 ? -3.457 -1.144 20.429 1.00 98.50 102 ALA A O 1
ATOM 790 N N . LEU A 1 103 ? -3.825 -0.404 18.335 1.00 98.56 103 LEU A N 1
ATOM 791 C CA . LEU A 1 103 ? -5.152 0.163 18.601 1.00 98.56 103 LEU A CA 1
ATOM 792 C C . LEU A 1 103 ? -6.157 -0.897 19.069 1.00 98.56 103 LEU A C 1
ATOM 794 O O . LEU A 1 103 ? -6.909 -0.664 20.015 1.00 98.56 103 LEU A O 1
ATOM 798 N N . ILE A 1 104 ? -6.169 -2.080 18.446 1.00 98.56 104 ILE A N 1
ATOM 799 C CA . ILE A 1 104 ? -7.047 -3.186 18.857 1.00 98.56 104 ILE A CA 1
ATOM 800 C C . ILE A 1 104 ? -6.750 -3.601 20.300 1.00 98.56 104 ILE A C 1
ATOM 802 O O . ILE A 1 104 ? -7.679 -3.775 21.093 1.00 98.56 104 ILE A O 1
ATOM 806 N N . ASN A 1 105 ? -5.470 -3.731 20.651 1.00 98.25 105 ASN A N 1
ATOM 807 C CA . ASN A 1 105 ? -5.055 -4.106 22.000 1.00 98.25 105 ASN A CA 1
ATOM 808 C C . ASN A 1 105 ? -5.470 -3.053 23.036 1.00 98.25 105 ASN A C 1
ATOM 810 O O . ASN A 1 105 ? -5.971 -3.409 24.105 1.00 98.25 105 ASN A O 1
ATOM 814 N N . GLU A 1 106 ? -5.333 -1.766 22.710 1.00 98.19 106 GLU A N 1
ATOM 815 C CA . GLU A 1 106 ? -5.792 -0.675 23.571 1.00 98.19 106 GLU A CA 1
ATOM 816 C C . GLU A 1 106 ? -7.314 -0.717 23.782 1.00 98.19 106 GLU A C 1
ATOM 818 O O . GLU A 1 106 ? -7.788 -0.696 24.920 1.00 98.19 106 GLU A O 1
ATOM 823 N N . ILE A 1 107 ? -8.095 -0.854 22.706 1.00 98.56 107 ILE A N 1
ATOM 824 C CA . ILE A 1 107 ? -9.562 -0.942 22.775 1.00 98.56 107 ILE A CA 1
ATOM 825 C C . ILE A 1 107 ? -9.996 -2.161 23.597 1.00 98.56 107 ILE A C 1
ATOM 827 O O . ILE A 1 107 ? -10.920 -2.072 24.414 1.00 98.56 107 ILE A O 1
ATOM 831 N N . LEU A 1 108 ? -9.330 -3.303 23.413 1.00 98.62 108 LEU A N 1
ATOM 832 C CA . LEU A 1 108 ? -9.588 -4.514 24.186 1.00 98.62 108 LEU A CA 1
ATOM 833 C C . LEU A 1 108 ? -9.338 -4.268 25.678 1.00 98.62 108 LEU A C 1
ATOM 835 O O . LEU A 1 108 ? -10.190 -4.619 26.502 1.00 98.62 108 LEU A O 1
ATOM 839 N N . ALA A 1 109 ? -8.227 -3.616 26.029 1.00 98.25 109 ALA A N 1
ATOM 840 C CA . ALA A 1 109 ? -7.901 -3.265 27.407 1.00 98.25 109 ALA A CA 1
ATOM 841 C C . ALA A 1 109 ? -8.933 -2.301 28.019 1.00 98.25 109 ALA A C 1
ATOM 843 O O . ALA A 1 109 ? -9.429 -2.551 29.121 1.00 98.25 109 ALA A O 1
ATOM 844 N N . GLN A 1 110 ? -9.335 -1.251 27.294 1.00 98.38 110 GLN A N 1
ATOM 845 C CA . GLN A 1 110 ? -10.370 -0.312 27.742 1.00 98.38 110 GLN A CA 1
ATOM 846 C C . GLN A 1 110 ? -11.720 -1.011 27.959 1.00 98.38 110 GLN A C 1
ATOM 848 O O . GLN A 1 110 ? -12.386 -0.800 28.978 1.00 98.38 110 GLN A O 1
ATOM 853 N N . LYS A 1 111 ? -12.119 -1.900 27.040 1.00 97.94 111 LYS A N 1
ATOM 854 C CA . LYS A 1 111 ? -13.355 -2.687 27.157 1.00 97.94 111 LYS A CA 1
ATOM 855 C C . LYS A 1 111 ? -13.308 -3.638 28.354 1.00 97.94 111 LYS A C 1
ATOM 857 O O . LYS A 1 111 ? -14.306 -3.758 29.066 1.00 97.94 111 LYS A O 1
ATOM 862 N N . ALA A 1 112 ? -12.168 -4.282 28.607 1.00 97.88 112 ALA A N 1
ATOM 863 C CA . ALA A 1 112 ? -11.969 -5.133 29.778 1.00 97.88 112 ALA A CA 1
ATOM 864 C C . ALA A 1 112 ? -12.039 -4.327 31.086 1.00 97.88 112 ALA A C 1
ATOM 866 O O . ALA A 1 112 ? -12.728 -4.735 32.021 1.00 97.88 112 ALA A O 1
ATOM 867 N N . ALA A 1 113 ? -11.405 -3.152 31.137 1.00 98.00 113 ALA A N 1
ATOM 868 C CA . ALA A 1 113 ? -11.470 -2.255 32.288 1.00 98.00 113 ALA A CA 1
ATOM 869 C C . ALA A 1 113 ? -12.905 -1.775 32.564 1.00 98.00 113 ALA A C 1
ATOM 871 O O . ALA A 1 113 ? -13.359 -1.823 33.707 1.00 98.00 113 ALA A O 1
ATOM 872 N N . LYS A 1 114 ? -13.654 -1.382 31.524 1.00 98.00 114 LYS A N 1
ATOM 873 C CA . LYS A 1 114 ? -15.063 -0.981 31.655 1.00 98.00 114 LYS A CA 1
ATOM 874 C C . LYS A 1 114 ? -15.938 -2.121 32.183 1.00 98.00 114 LYS A C 1
ATOM 876 O O . LYS A 1 114 ? -16.748 -1.888 33.071 1.00 98.00 114 LYS A O 1
ATOM 881 N N . ARG A 1 115 ? -15.751 -3.351 31.687 1.00 96.94 115 ARG A N 1
ATOM 882 C CA . ARG A 1 115 ? -16.473 -4.537 32.187 1.00 96.94 115 ARG A CA 1
ATOM 883 C C . ARG A 1 115 ? -16.193 -4.801 33.665 1.00 96.94 115 ARG A C 1
ATOM 885 O O . ARG A 1 115 ? -17.130 -5.022 34.415 1.00 96.94 115 ARG A O 1
ATOM 892 N N . ARG A 1 116 ? -14.929 -4.724 34.096 1.00 97.12 116 ARG A N 1
ATOM 893 C CA . ARG A 1 116 ? -14.563 -4.903 35.513 1.00 97.12 116 ARG A CA 1
ATOM 894 C C . ARG A 1 116 ? -15.232 -3.870 36.423 1.00 97.12 116 ARG A C 1
ATOM 896 O O . ARG A 1 116 ? -15.684 -4.237 37.497 1.00 97.12 116 ARG A O 1
ATOM 903 N N . ARG A 1 117 ? -15.320 -2.607 35.986 1.00 97.06 117 ARG A N 1
ATOM 904 C CA . ARG A 1 117 ? -16.017 -1.546 36.737 1.00 97.06 117 ARG A CA 1
ATOM 905 C C . ARG A 1 117 ? -17.511 -1.837 36.886 1.00 97.06 117 ARG A C 1
ATOM 907 O O . ARG A 1 117 ? -18.009 -1.793 37.999 1.00 97.06 117 ARG A O 1
ATOM 914 N N . LEU A 1 118 ? -18.183 -2.182 35.786 1.00 96.88 118 LEU A N 1
ATOM 915 C CA . LEU A 1 118 ? -19.617 -2.494 35.802 1.00 96.88 118 LEU A CA 1
ATOM 916 C C . LEU A 1 118 ? -19.937 -3.742 36.634 1.00 96.88 118 LEU A C 1
ATOM 918 O O . LEU A 1 118 ? -20.944 -3.759 37.325 1.00 96.88 118 LEU A O 1
ATOM 922 N N . ASN A 1 119 ? -19.082 -4.769 36.593 1.00 96.00 119 ASN A N 1
ATOM 923 C CA . ASN A 1 119 ? -19.279 -5.969 37.407 1.00 96.00 119 ASN A CA 1
ATOM 924 C C . ASN A 1 119 ? -19.168 -5.668 38.907 1.00 96.00 119 ASN A C 1
ATOM 926 O O . ASN A 1 119 ? -19.954 -6.204 39.674 1.00 96.00 119 ASN A O 1
ATOM 930 N N . LYS A 1 120 ? -18.232 -4.797 39.307 1.00 94.94 120 LYS A N 1
ATOM 931 C CA . LYS A 1 120 ? -18.096 -4.375 40.705 1.00 94.94 120 LYS A CA 1
ATOM 932 C C . LYS A 1 120 ? -19.305 -3.563 41.179 1.00 94.94 120 LYS A C 1
ATOM 934 O O . LYS A 1 120 ? -19.842 -3.846 42.234 1.00 94.94 120 LYS A O 1
ATOM 939 N N . GLU A 1 121 ? -19.768 -2.608 40.373 1.00 94.94 121 GLU A N 1
ATOM 940 C CA . GLU A 1 121 ? -20.975 -1.828 40.690 1.00 94.94 121 GLU A CA 1
ATOM 941 C C . GLU A 1 121 ? -22.227 -2.717 40.793 1.00 94.94 121 GLU A C 1
ATOM 943 O O . GLU A 1 121 ? -23.079 -2.485 41.642 1.00 94.94 121 GLU A O 1
ATOM 948 N N . ALA A 1 122 ? -22.339 -3.753 39.956 1.00 94.88 122 ALA A N 1
ATOM 949 C CA . ALA A 1 122 ? -23.447 -4.702 40.029 1.00 94.88 122 ALA A CA 1
ATOM 950 C C . ALA A 1 122 ? -23.427 -5.548 41.318 1.00 94.88 122 ALA A C 1
ATOM 952 O O . ALA A 1 122 ? -24.491 -5.782 41.883 1.00 94.88 122 ALA A O 1
ATOM 953 N N . GLU A 1 123 ? -22.243 -5.969 41.775 1.00 94.12 123 GLU A N 1
ATOM 954 C CA . GLU A 1 123 ? -22.044 -6.686 43.045 1.00 94.12 123 GLU A CA 1
ATOM 955 C C . GLU A 1 123 ? -22.371 -5.775 44.241 1.00 94.12 123 GLU A C 1
ATOM 957 O O . GLU A 1 123 ? -23.198 -6.134 45.076 1.00 94.12 123 GLU A O 1
ATOM 962 N N . ASP A 1 124 ? -21.848 -4.540 44.247 1.00 93.00 124 ASP A N 1
ATOM 963 C CA . ASP A 1 124 ? -22.123 -3.543 45.291 1.00 93.00 124 ASP A CA 1
ATOM 964 C C . ASP A 1 124 ? -23.640 -3.231 45.409 1.00 93.00 124 ASP A C 1
ATOM 966 O O . ASP A 1 124 ? -24.152 -2.992 46.501 1.00 93.00 124 ASP A O 1
ATOM 970 N N . VAL A 1 125 ? -24.392 -3.228 44.297 1.00 94.06 125 VAL A N 1
ATOM 971 C CA . VAL A 1 125 ? -25.855 -2.999 44.294 1.00 94.06 125 VAL A CA 1
ATOM 972 C C . VAL A 1 125 ? -26.644 -4.218 44.784 1.00 94.06 125 VAL A C 1
ATOM 974 O O . VAL A 1 125 ? -27.713 -4.045 45.373 1.00 94.06 125 VAL A O 1
ATOM 977 N N . GLU A 1 126 ? -26.162 -5.436 44.532 1.00 91.38 126 GLU A N 1
ATOM 978 C CA . GLU A 1 126 ? -26.783 -6.662 45.046 1.00 91.38 126 GLU A CA 1
ATOM 979 C C . GLU A 1 126 ? -26.632 -6.763 46.569 1.00 91.38 126 GLU A C 1
ATOM 981 O O . GLU A 1 126 ? -27.605 -7.083 47.245 1.00 91.38 126 GLU A O 1
ATOM 986 N N . GLU A 1 127 ? -25.467 -6.404 47.116 1.00 91.44 127 GLU A N 1
ATOM 987 C CA . GLU A 1 127 ? -25.218 -6.403 48.567 1.00 91.44 127 GLU A CA 1
ATOM 988 C C . GLU A 1 127 ? -26.084 -5.395 49.346 1.00 91.44 127 GLU A C 1
ATOM 990 O O . GLU A 1 127 ? -26.296 -5.552 50.548 1.00 91.44 127 GLU A O 1
ATOM 995 N N . LEU A 1 128 ? -26.591 -4.350 48.683 1.00 89.50 128 LEU A N 1
ATOM 996 C CA . LEU A 1 128 ? -27.451 -3.328 49.292 1.00 89.50 128 LEU A CA 1
ATOM 997 C C . LEU A 1 128 ? -28.949 -3.691 49.303 1.00 89.50 128 LEU A C 1
ATOM 999 O O . LEU A 1 128 ? -29.749 -2.905 49.822 1.00 89.50 128 LEU A O 1
ATOM 1003 N N . LYS A 1 129 ? -29.343 -4.821 48.706 1.00 79.56 129 LYS A N 1
ATOM 1004 C CA . LYS A 1 129 ? -30.736 -5.286 48.606 1.00 79.56 129 LYS A CA 1
ATOM 1005 C C . LYS A 1 129 ? -31.107 -6.278 49.702 1.00 79.56 129 LYS A C 1
ATOM 1007 O O . LYS A 1 129 ? -32.275 -6.196 50.147 1.00 79.56 129 LYS A O 1
#

Secondary structure (DSSP, 8-state):
-------PPP-------PPPPPP-PPP--PPPP---PPP-----S-S--------------------HHHHHHHHHHHHHHHHHHHHHHHHHHHHHHHHHHHHHHHHHHHHHHHHHHHHHHHHHHHHT-

Sequence (129 aa):
IAAAVVQDDVQAAPVNAAAVVTTTAPVKVAVPYTRRRRGVVIRDPEEESSAKTPIETKLKDKGKGMSYDDIRPIFEAKFNANIEFLLKSKEQMEEEKNRAIALINEILAQKAAKRRRLNKEAEDVEELK